Protein AF-A0A7W1KV13-F1 (afdb_monomer_lite)

Sequence (90 aa):
WIGLPGLYRNDSPWNPVLRVLARKGGLVLQWPYDSGDQGAAGRLVPLGDGWFAVGEERDPRRLRFEGTTAQGKSVVAEFNGGRWYRSPEE

pLDDT: mean 83.68, std 12.07, range [48.38, 94.19]

Foldseek 3Di:
DVQEAAWWADPDPVQGIWGWDDDVPFIKIAGPDCPVQQHRIWTWDDPDPQKTFTHDPVDTKIWGFDDADPVGHTQWIQTNNDITGGDDDD

Secondary structure (DSSP, 8-state):
-TTS-EEEE-S-SSS-EEEEEEETTEEEEE-SS-BTTB-SEEEEEEEETTEEEES-TTSPEEEEEEEE-TTS-EEEEEETTEEEEEPPP-

Structure (mmCIF, N/CA/C/O backbone):
data_AF-A0A7W1KV13-F1
#
_entry.id   AF-A0A7W1KV13-F1
#
loop_
_atom_site.group_PDB
_atom_site.id
_atom_site.type_symbol
_atom_site.label_atom_id
_atom_site.label_alt_id
_atom_site.label_comp_id
_atom_site.label_asym_id
_atom_site.label_entity_id
_atom_site.label_seq_id
_atom_site.pdbx_PDB_ins_code
_atom_site.Cartn_x
_atom_site.Cartn_y
_atom_site.Cartn_z
_atom_site.occupancy
_atom_site.B_iso_or_equiv
_atom_site.auth_seq_id
_atom_site.auth_comp_id
_atom_site.auth_asym_id
_atom_site.auth_atom_id
_atom_site.pdbx_PDB_model_num
ATOM 1 N N . TRP A 1 1 ? -10.612 -7.471 -0.193 1.00 64.62 1 TRP A N 1
ATOM 2 C CA . TRP A 1 1 ? -9.919 -6.175 -0.362 1.00 64.62 1 TRP A CA 1
ATOM 3 C C . TRP A 1 1 ? -10.446 -5.042 0.519 1.00 64.62 1 TRP A C 1
ATOM 5 O O . TRP A 1 1 ? -9.785 -4.021 0.567 1.00 64.62 1 TRP A O 1
ATOM 15 N N . ILE A 1 2 ? -11.583 -5.173 1.219 1.00 73.94 2 ILE A N 1
ATOM 16 C CA . ILE A 1 2 ? -12.227 -4.049 1.937 1.00 73.94 2 ILE A CA 1
ATOM 17 C C . ILE A 1 2 ? -11.300 -3.382 2.979 1.00 73.94 2 ILE A C 1
ATOM 19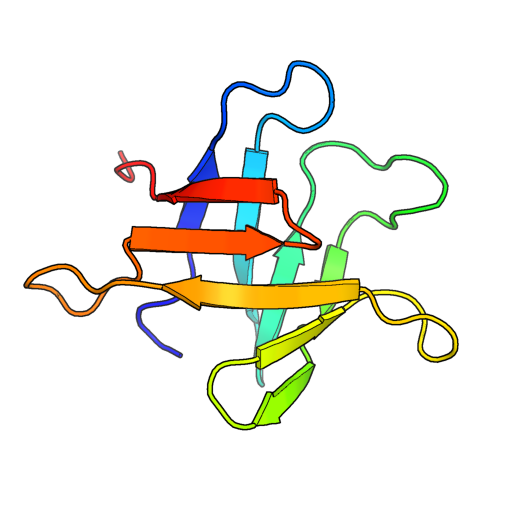 O O . ILE A 1 2 ? -11.356 -2.172 3.149 1.00 73.94 2 ILE A O 1
ATOM 23 N N . GLY A 1 3 ? -10.393 -4.135 3.612 1.00 86.25 3 GLY A N 1
ATOM 24 C CA . GLY A 1 3 ? -9.468 -3.618 4.631 1.00 86.25 3 GLY A CA 1
ATOM 25 C C . GLY A 1 3 ? -8.109 -3.106 4.139 1.00 86.25 3 GLY A C 1
ATOM 26 O O . GLY A 1 3 ? -7.261 -2.776 4.964 1.00 86.25 3 GLY A O 1
ATOM 27 N N . LEU A 1 4 ? -7.854 -3.084 2.828 1.00 90.88 4 LEU A N 1
ATOM 28 C CA . LEU A 1 4 ? -6.554 -2.682 2.266 1.00 90.88 4 LEU A CA 1
ATOM 29 C C . LEU A 1 4 ? -6.493 -1.208 1.819 1.00 90.88 4 LEU A C 1
ATOM 31 O O . LEU A 1 4 ? -5.455 -0.587 2.028 1.00 90.88 4 LEU A O 1
ATOM 35 N N . PRO A 1 5 ? -7.557 -0.596 1.259 1.00 92.75 5 PRO A N 1
ATOM 36 C CA . PRO A 1 5 ? -7.575 0.836 0.980 1.00 92.75 5 PRO A CA 1
ATOM 37 C C . PRO A 1 5 ? -7.259 1.680 2.213 1.00 92.75 5 PRO A C 1
ATOM 39 O O . PRO A 1 5 ? -7.695 1.369 3.324 1.00 92.75 5 PRO A O 1
ATOM 42 N N . GLY A 1 6 ? -6.492 2.745 2.022 1.00 92.19 6 GLY A N 1
ATOM 43 C CA . GLY A 1 6 ? -6.089 3.644 3.092 1.00 92.19 6 GLY A CA 1
ATOM 44 C C . GLY A 1 6 ? -4.813 4.409 2.783 1.00 92.19 6 GLY A C 1
ATOM 45 O O . GLY A 1 6 ? -4.197 4.255 1.725 1.00 92.19 6 GLY A O 1
ATOM 46 N N . LEU A 1 7 ? -4.423 5.239 3.744 1.00 92.56 7 LEU A N 1
ATOM 47 C CA . LEU A 1 7 ? -3.183 5.991 3.718 1.00 92.56 7 LEU A CA 1
ATOM 48 C C . LEU A 1 7 ? -2.134 5.300 4.583 1.00 92.56 7 LEU A C 1
ATOM 50 O O . LEU A 1 7 ? -2.377 5.028 5.757 1.00 92.56 7 LEU A O 1
ATOM 54 N N . TYR A 1 8 ? -0.964 5.062 4.011 1.00 93.31 8 TYR A N 1
ATOM 55 C CA . TYR A 1 8 ? 0.175 4.466 4.685 1.00 93.31 8 TYR A CA 1
ATOM 56 C C . TYR A 1 8 ? 1.348 5.452 4.670 1.00 93.31 8 TYR A C 1
ATOM 58 O O . TYR A 1 8 ? 1.532 6.191 3.700 1.00 93.31 8 TYR A O 1
ATOM 66 N N . ARG A 1 9 ? 2.124 5.502 5.756 1.00 93.25 9 ARG A N 1
ATOM 67 C CA . ARG A 1 9 ? 3.230 6.450 5.953 1.00 93.25 9 ARG A CA 1
ATOM 68 C C . ARG A 1 9 ? 4.496 5.757 6.439 1.00 93.25 9 ARG A C 1
ATOM 70 O O . ARG A 1 9 ? 4.415 4.735 7.118 1.00 93.25 9 ARG A O 1
ATOM 77 N N . ASN A 1 10 ? 5.648 6.325 6.119 1.00 92.12 10 ASN A N 1
ATOM 78 C CA . ASN A 1 10 ? 6.931 5.931 6.690 1.00 92.12 10 ASN A CA 1
ATOM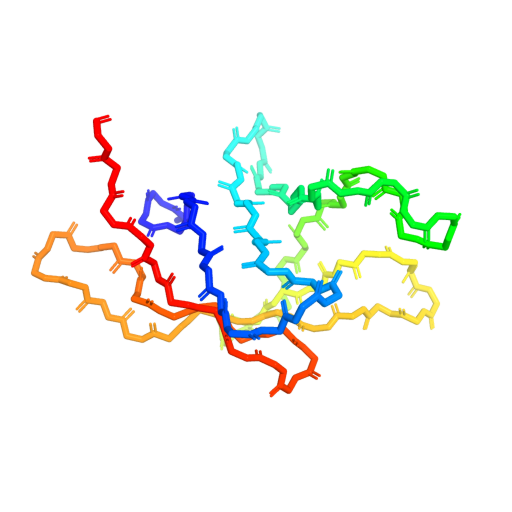 79 C C . ASN A 1 10 ? 7.786 7.169 7.004 1.00 92.12 10 ASN A C 1
ATOM 81 O O . ASN A 1 10 ? 7.326 8.304 6.884 1.00 92.12 10 ASN A O 1
ATOM 85 N N . ASP A 1 11 ? 9.017 6.930 7.435 1.00 89.88 11 ASP A N 1
ATOM 86 C CA . ASP A 1 11 ? 10.024 7.932 7.779 1.00 89.88 11 ASP A CA 1
ATOM 87 C C . ASP A 1 11 ? 10.912 8.344 6.591 1.00 89.88 11 ASP A C 1
ATOM 89 O O . ASP A 1 11 ? 11.808 9.174 6.746 1.00 89.88 11 ASP A O 1
ATOM 93 N N . SER A 1 12 ? 10.677 7.800 5.391 1.00 86.31 12 SER A N 1
ATOM 94 C CA . SER A 1 12 ? 11.471 8.135 4.212 1.00 86.31 12 SER A CA 1
ATOM 95 C C . SER A 1 12 ? 11.199 9.580 3.781 1.00 86.31 12 SER A C 1
ATOM 97 O O . SER A 1 12 ? 10.058 9.904 3.445 1.00 86.31 12 SER A O 1
ATOM 99 N N . PRO A 1 13 ? 12.224 10.446 3.682 1.00 82.88 13 PRO A N 1
ATOM 100 C CA . PRO A 1 13 ? 12.031 11.820 3.219 1.00 82.88 13 PRO A CA 1
ATOM 101 C C . PRO A 1 13 ? 11.668 11.892 1.729 1.00 82.88 13 PRO A C 1
ATOM 103 O O . PRO A 1 13 ? 11.096 12.881 1.280 1.00 82.88 13 PRO A O 1
ATOM 106 N N . TRP A 1 14 ? 11.981 10.843 0.963 1.00 80.31 14 TRP A N 1
ATOM 107 C CA . TRP A 1 14 ? 11.779 10.800 -0.486 1.00 80.31 14 TRP A CA 1
ATOM 108 C C . TRP A 1 14 ? 10.437 10.186 -0.877 1.00 80.31 14 TRP A C 1
ATOM 110 O O . TRP A 1 14 ? 9.807 10.642 -1.824 1.00 80.31 14 TRP A O 1
ATOM 120 N N . ASN A 1 15 ? 9.979 9.177 -0.130 1.00 82.12 15 ASN A N 1
ATOM 121 C CA . ASN A 1 15 ? 8.721 8.476 -0.394 1.00 82.12 15 ASN A CA 1
ATOM 122 C C . ASN A 1 15 ? 7.886 8.331 0.891 1.00 82.12 15 ASN A C 1
ATOM 124 O O . ASN A 1 15 ? 7.612 7.206 1.314 1.00 82.12 15 ASN A O 1
ATOM 128 N N . PRO A 1 16 ? 7.464 9.443 1.522 1.00 87.69 16 PRO A N 1
ATOM 129 C CA . PRO A 1 16 ? 6.889 9.424 2.872 1.00 87.69 16 PRO A CA 1
ATOM 130 C C . PRO A 1 16 ? 5.500 8.785 2.947 1.00 87.69 16 PRO A C 1
ATOM 132 O O . PRO A 1 16 ? 5.017 8.429 4.023 1.00 87.69 16 PRO A O 1
ATOM 135 N N . VAL A 1 17 ? 4.805 8.690 1.811 1.00 89.56 17 VAL A N 1
ATOM 136 C CA . VAL A 1 17 ? 3.386 8.348 1.756 1.00 89.56 17 VAL A CA 1
ATOM 137 C C . VAL A 1 17 ? 3.121 7.357 0.634 1.00 89.56 17 VAL A C 1
ATOM 139 O O . VAL A 1 17 ? 3.639 7.496 -0.471 1.00 89.56 17 VAL A O 1
ATOM 142 N N . LEU A 1 18 ? 2.248 6.400 0.923 1.00 89.06 18 LEU A N 1
ATOM 143 C CA . LEU A 1 18 ? 1.720 5.418 -0.007 1.00 89.06 18 LEU A CA 1
ATOM 144 C C . LEU A 1 18 ? 0.202 5.361 0.189 1.00 89.06 18 LEU A C 1
ATOM 146 O O . LEU A 1 18 ? -0.278 5.075 1.287 1.00 89.06 18 LEU A O 1
ATOM 150 N N . ARG A 1 19 ? -0.583 5.663 -0.851 1.00 92.12 19 ARG A N 1
ATOM 151 C CA . ARG A 1 19 ? -2.050 5.628 -0.769 1.00 92.12 19 ARG A CA 1
ATOM 152 C C . ARG A 1 19 ? -2.600 4.470 -1.587 1.00 92.12 19 ARG A C 1
ATOM 154 O O . ARG A 1 19 ? -2.281 4.315 -2.757 1.00 92.12 19 ARG A O 1
ATOM 161 N N . VAL A 1 20 ? -3.470 3.677 -0.975 1.00 92.56 20 VAL A N 1
ATOM 162 C CA . VAL A 1 20 ? -4.165 2.566 -1.627 1.00 92.56 20 VAL A CA 1
ATOM 163 C C . VAL A 1 20 ? -5.630 2.934 -1.767 1.00 92.56 20 VAL A C 1
ATOM 165 O O . VAL A 1 20 ? -6.297 3.259 -0.787 1.00 92.56 20 VAL A O 1
ATOM 168 N N . LEU A 1 21 ? -6.143 2.881 -2.988 1.00 91.62 21 LEU A N 1
ATOM 169 C CA . LEU A 1 21 ? -7.513 3.248 -3.319 1.00 91.62 21 LEU A CA 1
ATOM 170 C C . LEU A 1 21 ? -8.269 2.045 -3.868 1.00 91.62 21 LEU A C 1
ATOM 172 O O . LEU A 1 21 ? -7.742 1.293 -4.686 1.00 91.62 21 LEU A O 1
ATOM 176 N N . ALA A 1 22 ? -9.536 1.910 -3.484 1.00 91.19 22 ALA A N 1
ATOM 177 C CA . ALA A 1 22 ? -10.466 1.056 -4.209 1.00 91.19 22 ALA A CA 1
ATOM 178 C C . ALA A 1 22 ? -10.991 1.802 -5.444 1.00 91.19 22 ALA A C 1
ATOM 180 O O . ALA A 1 22 ? -11.459 2.938 -5.353 1.00 91.19 22 ALA A O 1
ATOM 181 N N . ARG A 1 23 ? -10.929 1.158 -6.609 1.00 87.62 23 ARG A N 1
ATOM 182 C CA . ARG A 1 23 ? -11.539 1.620 -7.863 1.00 87.62 23 ARG A CA 1
ATOM 183 C C . ARG A 1 23 ? -12.365 0.482 -8.461 1.00 87.62 23 ARG A C 1
ATOM 185 O O . ARG A 1 23 ? -12.282 -0.660 -8.012 1.00 87.62 23 ARG A O 1
ATOM 192 N N . LYS A 1 24 ? -13.203 0.782 -9.459 1.00 84.69 24 LYS A N 1
ATOM 193 C CA . LYS A 1 24 ? -14.104 -0.213 -10.061 1.00 84.69 24 LYS A CA 1
ATOM 194 C C . LYS A 1 24 ? -13.297 -1.423 -10.557 1.00 84.69 24 LYS A C 1
ATOM 196 O O . LYS A 1 24 ? -12.535 -1.317 -11.512 1.00 84.69 24 LYS A O 1
ATOM 201 N N . GLY A 1 25 ? -13.468 -2.561 -9.884 1.00 83.69 25 GLY A N 1
ATOM 202 C CA . GLY A 1 25 ? -12.820 -3.824 -10.240 1.00 83.69 25 GLY A CA 1
ATOM 203 C C . GLY A 1 25 ? -11.388 -4.025 -9.724 1.00 83.69 25 GLY A C 1
ATOM 204 O O . GLY A 1 25 ? -10.714 -4.929 -10.216 1.00 83.69 25 GLY A O 1
ATOM 205 N N . GLY A 1 26 ? -10.890 -3.231 -8.768 1.00 89.62 26 GLY A N 1
ATOM 206 C CA . GLY A 1 26 ? -9.583 -3.515 -8.166 1.00 89.62 26 GLY A CA 1
ATOM 207 C C . GLY A 1 26 ? -9.041 -2.448 -7.223 1.00 89.62 26 GLY A C 1
ATOM 208 O O . GLY A 1 26 ? -9.721 -1.483 -6.871 1.00 89.62 26 GLY A O 1
ATOM 209 N N . LEU A 1 27 ? -7.786 -2.638 -6.824 1.00 92.75 27 LEU A N 1
ATOM 210 C CA . LEU A 1 27 ? -7.032 -1.647 -6.071 1.00 92.75 27 LEU A CA 1
ATOM 211 C C . LEU A 1 27 ? -6.065 -0.880 -6.966 1.00 92.75 27 LEU A C 1
ATOM 213 O O . LEU A 1 27 ? -5.562 -1.394 -7.966 1.00 92.75 27 LEU A O 1
ATOM 217 N N . VAL A 1 28 ? -5.793 0.354 -6.565 1.00 91.81 28 VAL A N 1
ATOM 218 C CA . VAL A 1 28 ? -4.823 1.243 -7.194 1.00 91.81 28 VAL A CA 1
ATOM 219 C C . VAL A 1 28 ? -3.884 1.773 -6.120 1.00 91.81 28 VAL A C 1
ATOM 221 O O . VAL A 1 28 ? -4.334 2.207 -5.059 1.00 91.81 28 VAL A O 1
ATOM 224 N N . LEU A 1 29 ? -2.591 1.737 -6.409 1.00 90.56 29 LEU A N 1
ATOM 225 C CA . LEU A 1 29 ? -1.546 2.411 -5.661 1.00 90.56 29 LEU A CA 1
ATOM 226 C C . LEU A 1 29 ? -1.387 3.827 -6.207 1.00 90.56 29 LEU A C 1
ATOM 228 O O . LEU A 1 29 ? -1.215 3.995 -7.409 1.00 90.56 29 LEU A O 1
ATOM 232 N N . GLN A 1 30 ? -1.439 4.827 -5.342 1.00 87.50 30 GLN A N 1
ATOM 233 C CA . GLN A 1 30 ? -1.210 6.224 -5.679 1.00 87.50 30 GLN A CA 1
ATOM 234 C C . GLN A 1 30 ? -0.010 6.741 -4.887 1.00 87.50 30 GLN A C 1
ATOM 236 O O . GLN A 1 30 ? 0.025 6.635 -3.654 1.00 87.50 30 GLN A O 1
ATOM 241 N N . TRP A 1 31 ? 0.942 7.330 -5.606 1.00 77.38 31 TRP A N 1
ATOM 242 C CA . TRP A 1 31 ? 2.091 8.011 -5.020 1.00 77.38 31 TRP A CA 1
ATOM 243 C C . TRP A 1 31 ? 1.787 9.503 -4.828 1.00 77.38 31 TRP A C 1
ATOM 245 O O . TRP A 1 31 ? 1.035 10.081 -5.614 1.00 77.38 31 TRP A O 1
ATOM 255 N N . PRO A 1 32 ? 2.336 10.146 -3.781 1.00 62.97 32 PRO A N 1
ATOM 256 C CA . PRO A 1 32 ? 2.156 11.577 -3.540 1.00 62.97 32 PRO A CA 1
ATOM 257 C C . PRO A 1 32 ? 2.857 12.454 -4.588 1.00 62.97 32 PRO A C 1
ATOM 259 O O . PRO A 1 32 ? 2.468 13.606 -4.751 1.00 62.97 32 PRO A O 1
ATOM 262 N N . TYR A 1 33 ? 3.861 11.923 -5.293 1.00 60.94 33 TYR A N 1
ATOM 263 C CA . TYR A 1 33 ? 4.606 12.638 -6.325 1.00 60.94 33 TYR A CA 1
ATOM 264 C C . TYR A 1 33 ? 4.696 11.804 -7.601 1.00 60.94 33 TYR A C 1
ATOM 266 O O . TYR A 1 33 ? 4.986 10.606 -7.548 1.00 60.94 33 TYR A O 1
ATOM 274 N N . ASP A 1 34 ? 4.471 12.464 -8.738 1.00 56.53 34 ASP A N 1
ATOM 275 C CA . ASP A 1 34 ? 4.717 11.917 -10.071 1.00 56.53 34 ASP A CA 1
ATOM 276 C C . ASP A 1 34 ? 6.232 11.921 -10.295 1.00 56.5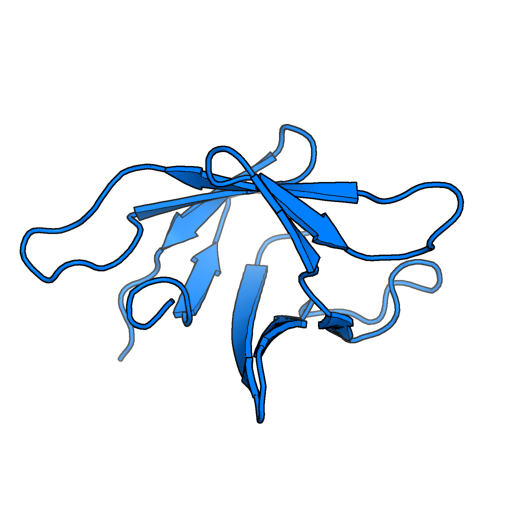3 34 ASP A C 1
ATOM 278 O O . ASP A 1 34 ? 6.832 12.897 -10.745 1.00 56.53 34 ASP A O 1
ATOM 282 N N . SER A 1 35 ? 6.892 10.865 -9.831 1.00 49.69 35 SER A N 1
ATOM 283 C CA . SER A 1 35 ? 8.348 10.754 -9.893 1.00 49.69 35 SER A CA 1
ATOM 284 C C . SER A 1 35 ? 8.758 10.137 -11.222 1.00 49.69 35 SER A C 1
ATOM 286 O O . SER A 1 35 ? 9.316 9.054 -11.196 1.00 49.69 35 SER A O 1
ATOM 288 N N . GLY A 1 36 ? 8.440 10.795 -12.349 1.00 48.38 36 GLY A N 1
ATOM 289 C CA . GLY A 1 36 ? 8.941 10.564 -13.724 1.00 48.38 36 GLY A CA 1
ATOM 290 C C . GLY A 1 36 ? 8.860 9.135 -14.301 1.00 48.38 36 GLY A C 1
ATOM 291 O O . GLY A 1 36 ? 8.252 8.931 -15.342 1.00 48.38 36 GLY A O 1
ATOM 292 N N . ASP A 1 37 ? 9.457 8.164 -13.613 1.00 49.00 37 ASP A N 1
ATOM 293 C CA . ASP A 1 37 ? 9.399 6.707 -13.791 1.00 49.00 37 ASP A CA 1
ATOM 294 C C . ASP A 1 37 ? 8.250 6.024 -13.023 1.00 49.00 37 ASP A C 1
ATOM 296 O O . ASP A 1 37 ? 7.870 4.892 -13.324 1.00 49.00 37 ASP A O 1
ATOM 300 N N . GLN A 1 38 ? 7.698 6.660 -11.985 1.00 52.72 38 GLN A N 1
ATOM 301 C CA . GLN A 1 38 ? 6.563 6.126 -11.224 1.00 52.72 38 GLN A CA 1
ATOM 302 C C . GLN A 1 38 ? 5.305 6.922 -11.539 1.00 52.72 38 GLN A C 1
ATOM 304 O O . GLN A 1 38 ? 4.934 7.813 -10.776 1.00 52.72 38 GLN A O 1
ATOM 309 N N . GLY A 1 39 ? 4.660 6.609 -12.664 1.00 53.25 39 GLY A N 1
ATOM 310 C CA . GLY A 1 39 ? 3.409 7.257 -13.051 1.00 53.25 39 GLY A CA 1
ATOM 311 C C . GLY A 1 39 ? 2.428 7.357 -11.876 1.00 53.25 39 GLY A C 1
ATOM 312 O O . GLY A 1 39 ? 2.280 6.412 -11.095 1.00 53.25 39 GLY A O 1
ATOM 313 N N . ALA A 1 40 ? 1.778 8.517 -11.764 1.00 59.66 40 ALA A N 1
ATOM 314 C CA . ALA A 1 40 ? 0.938 8.982 -10.653 1.00 59.66 40 ALA A CA 1
ATOM 315 C C . ALA A 1 40 ? 0.039 7.940 -9.943 1.00 59.66 40 ALA A C 1
ATOM 317 O O . ALA A 1 40 ? -0.285 8.106 -8.762 1.00 59.66 40 ALA A O 1
ATOM 318 N N . ALA A 1 41 ? -0.388 6.872 -10.625 1.00 70.25 41 ALA A N 1
ATOM 319 C CA . ALA A 1 41 ? -1.069 5.745 -10.003 1.00 70.25 41 ALA A CA 1
ATOM 320 C C . ALA A 1 41 ? -0.900 4.431 -10.795 1.00 70.25 41 ALA A C 1
ATOM 322 O O . ALA A 1 41 ? -1.034 4.418 -12.017 1.00 70.25 41 ALA A O 1
ATOM 323 N N . GLY A 1 42 ? -0.684 3.308 -10.101 1.00 85.56 42 GLY A N 1
ATOM 324 C CA . GLY A 1 42 ? -0.542 1.971 -10.693 1.00 85.56 42 GLY A CA 1
ATOM 325 C C . GLY A 1 42 ? -1.598 0.986 -10.187 1.00 85.56 42 GLY A C 1
ATOM 326 O O . GLY A 1 42 ? -1.900 0.940 -8.994 1.00 85.56 42 GLY A O 1
ATOM 327 N N . ARG A 1 43 ? -2.178 0.170 -11.076 1.00 90.25 43 ARG A N 1
ATOM 328 C CA . ARG A 1 43 ? -3.134 -0.881 -10.682 1.00 90.25 43 ARG A CA 1
ATOM 329 C C . ARG A 1 43 ? -2.413 -1.986 -9.907 1.00 90.25 43 ARG A C 1
ATOM 331 O O . ARG A 1 43 ? -1.375 -2.459 -10.352 1.00 90.25 43 ARG A O 1
ATOM 338 N N . LEU A 1 44 ? -2.994 -2.423 -8.789 1.00 91.75 44 LEU A N 1
ATOM 339 C CA . LEU A 1 44 ? -2.519 -3.597 -8.058 1.00 91.75 44 LEU A CA 1
ATOM 340 C C . LEU A 1 44 ? -3.108 -4.865 -8.684 1.00 91.75 44 LEU A C 1
ATOM 342 O O . LEU A 1 44 ? -4.329 -5.060 -8.679 1.00 91.75 44 LEU A O 1
ATOM 346 N N . VAL A 1 45 ? -2.239 -5.725 -9.209 1.00 92.12 45 VAL A N 1
ATOM 347 C CA . VAL A 1 45 ? -2.602 -7.014 -9.809 1.00 92.12 45 VAL A CA 1
ATOM 348 C C . VAL A 1 45 ? -2.289 -8.131 -8.809 1.00 92.12 45 VAL A C 1
ATOM 350 O O . VAL A 1 45 ? -1.138 -8.245 -8.397 1.00 92.12 45 VAL A O 1
ATOM 353 N N . PRO A 1 46 ? -3.271 -8.941 -8.373 1.00 92.06 46 PRO A N 1
ATOM 354 C CA . PRO A 1 46 ? -3.030 -10.037 -7.433 1.00 92.06 46 PRO A CA 1
ATOM 355 C C . PRO A 1 46 ? -2.112 -11.103 -8.038 1.00 92.06 46 PRO A C 1
ATOM 357 O O . PRO A 1 46 ? -2.354 -11.558 -9.152 1.00 92.06 46 PRO A O 1
ATOM 360 N N . LEU A 1 47 ? -1.102 -11.527 -7.275 1.00 90.81 47 LEU A N 1
ATOM 361 C CA . LEU A 1 47 ? -0.180 -12.611 -7.645 1.00 90.81 47 LEU A CA 1
ATOM 362 C C . LEU A 1 47 ? -0.439 -13.918 -6.875 1.00 90.81 47 LEU A C 1
ATOM 364 O O . LEU A 1 47 ? 0.093 -14.956 -7.251 1.00 90.81 47 LEU A O 1
ATOM 368 N N . GLY A 1 48 ? -1.249 -13.873 -5.811 1.00 86.88 48 GLY A N 1
ATOM 369 C CA . GLY A 1 48 ? -1.409 -14.970 -4.847 1.00 86.88 48 GLY A CA 1
ATOM 370 C C . GLY A 1 48 ? -0.695 -14.676 -3.524 1.00 86.88 48 GLY A C 1
ATOM 371 O O . GLY A 1 48 ? 0.078 -13.725 -3.435 1.00 86.88 48 GLY A O 1
ATOM 372 N N . ASP A 1 49 ? -1.018 -15.431 -2.471 1.00 85.69 49 ASP A N 1
ATOM 373 C CA . ASP A 1 49 ? -0.368 -15.359 -1.147 1.00 85.69 49 ASP A CA 1
ATOM 374 C C . ASP A 1 49 ? -0.264 -13.949 -0.529 1.00 85.69 49 ASP A C 1
ATOM 376 O O . ASP A 1 49 ? 0.673 -13.623 0.198 1.00 85.69 49 ASP A O 1
ATOM 380 N N . GLY A 1 50 ? -1.236 -13.082 -0.830 1.00 85.94 50 GLY A N 1
ATOM 381 C CA . GLY A 1 50 ? -1.273 -11.701 -0.335 1.00 85.94 50 GLY A CA 1
ATOM 382 C C . GLY A 1 50 ? -0.345 -10.721 -1.066 1.00 85.94 50 GLY A C 1
ATOM 383 O O . GLY A 1 50 ? -0.254 -9.565 -0.647 1.00 85.94 50 GLY A O 1
ATOM 384 N N . TRP A 1 51 ? 0.303 -11.153 -2.152 1.00 91.44 51 TRP A N 1
ATOM 385 C CA . TRP A 1 51 ? 1.161 -10.325 -2.996 1.00 91.44 51 TRP A CA 1
ATOM 386 C C . TRP A 1 51 ? 0.417 -9.673 -4.162 1.00 91.44 51 TRP A C 1
ATOM 388 O O . TRP A 1 51 ? -0.513 -10.234 -4.753 1.00 91.44 51 TRP A O 1
ATOM 398 N N . PHE A 1 52 ? 0.907 -8.495 -4.534 1.00 93.12 52 PHE A N 1
ATOM 399 C CA . PHE A 1 52 ? 0.444 -7.675 -5.642 1.00 93.12 52 PHE A CA 1
ATOM 400 C C . PHE A 1 52 ? 1.624 -7.213 -6.497 1.00 93.12 52 PHE A C 1
ATOM 402 O O . PHE A 1 52 ? 2.659 -6.814 -5.965 1.00 93.12 52 PHE A O 1
ATOM 409 N N . ALA A 1 53 ? 1.443 -7.232 -7.814 1.00 92.00 53 ALA A N 1
ATOM 410 C CA . ALA A 1 53 ? 2.293 -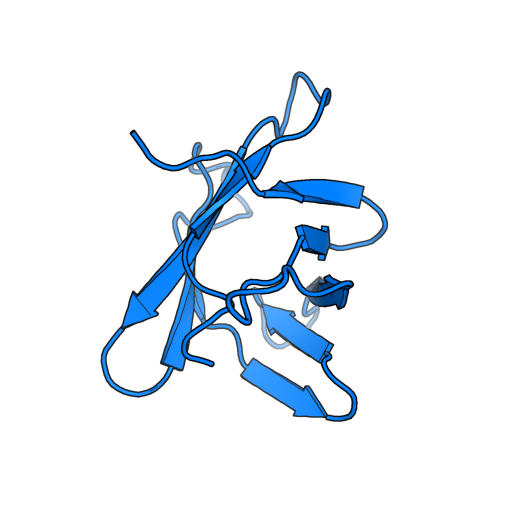6.537 -8.774 1.00 92.00 53 ALA A CA 1
ATOM 411 C C . ALA A 1 53 ? 1.741 -5.135 -9.052 1.00 92.00 53 ALA A C 1
ATOM 413 O O . ALA A 1 53 ? 0.523 -4.931 -9.066 1.00 92.00 53 ALA A O 1
ATOM 414 N N . VAL A 1 54 ? 2.633 -4.178 -9.300 1.00 89.75 54 VAL A N 1
ATOM 415 C CA . VAL A 1 54 ? 2.291 -2.813 -9.715 1.00 89.75 54 VAL A CA 1
ATOM 416 C C . VAL A 1 54 ? 3.435 -2.176 -10.501 1.00 89.75 54 VAL A C 1
ATOM 418 O O . VAL A 1 54 ? 4.606 -2.409 -10.204 1.00 89.75 54 VAL A O 1
ATOM 421 N N . GLY A 1 55 ? 3.096 -1.330 -11.473 1.00 84.44 55 GLY A N 1
ATOM 422 C CA . GLY A 1 55 ? 4.067 -0.670 -12.347 1.00 84.44 55 GLY A CA 1
ATOM 423 C C . GLY A 1 55 ? 4.155 -1.340 -13.716 1.00 84.44 55 GLY A C 1
ATOM 424 O O . GLY A 1 55 ? 3.148 -1.838 -14.217 1.00 84.44 55 GLY A O 1
ATOM 425 N N . GLU A 1 56 ? 5.340 -1.301 -14.325 1.00 81.19 56 GLU A N 1
ATOM 426 C CA . GLU A 1 56 ? 5.586 -1.846 -15.660 1.00 81.19 56 GLU A CA 1
ATOM 427 C C . GLU A 1 56 ? 5.473 -3.378 -15.673 1.00 81.19 56 GLU A C 1
ATOM 429 O O . GLU A 1 56 ? 5.944 -4.058 -14.767 1.00 81.19 56 GLU A O 1
ATOM 434 N N . GLU A 1 57 ? 4.866 -3.938 -16.721 1.00 78.69 57 GLU A N 1
ATOM 435 C CA . GLU A 1 57 ? 4.644 -5.385 -16.841 1.00 78.69 57 GLU A CA 1
ATOM 436 C C . GLU A 1 57 ? 5.951 -6.189 -16.944 1.00 78.69 57 GLU A C 1
ATOM 438 O O . GLU A 1 57 ? 6.016 -7.327 -16.484 1.00 78.69 57 GLU A O 1
ATOM 443 N N . ARG A 1 58 ? 7.002 -5.593 -17.522 1.00 80.81 58 ARG A N 1
ATOM 444 C CA . ARG A 1 58 ? 8.312 -6.236 -17.711 1.00 80.81 58 ARG A CA 1
ATOM 445 C C . ARG A 1 58 ? 9.174 -6.247 -16.450 1.00 80.81 58 ARG A C 1
ATOM 447 O O . ARG A 1 58 ? 10.028 -7.120 -16.332 1.00 80.81 58 ARG A O 1
ATOM 454 N N . ASP A 1 59 ? 8.937 -5.314 -15.530 1.00 80.62 59 ASP A N 1
ATOM 455 C CA . ASP A 1 59 ? 9.631 -5.217 -14.243 1.00 80.62 59 ASP A CA 1
ATOM 456 C C . ASP A 1 59 ? 8.659 -4.750 -13.141 1.00 80.62 59 ASP A C 1
ATOM 458 O O . ASP A 1 59 ? 8.659 -3.585 -12.717 1.00 80.62 59 ASP A O 1
ATOM 462 N N . PRO A 1 60 ? 7.739 -5.634 -12.708 1.00 85.81 60 PRO A N 1
ATOM 463 C CA . PRO A 1 60 ? 6.712 -5.254 -11.759 1.00 85.81 60 PRO A CA 1
ATOM 464 C C . PRO A 1 60 ? 7.296 -5.137 -10.354 1.00 85.81 60 PRO A C 1
ATOM 466 O O . PRO A 1 60 ? 7.898 -6.070 -9.813 1.00 85.81 60 PRO A O 1
ATOM 469 N N . ARG A 1 61 ? 6.994 -4.024 -9.686 1.00 88.81 61 ARG A N 1
ATOM 470 C CA . ARG A 1 61 ? 7.277 -3.882 -8.258 1.00 88.81 61 ARG A CA 1
ATOM 471 C C . ARG A 1 61 ? 6.281 -4.690 -7.443 1.00 88.81 61 ARG A C 1
ATOM 473 O O . ARG A 1 61 ? 5.117 -4.847 -7.820 1.00 88.81 61 ARG A O 1
ATOM 480 N N . ARG A 1 62 ? 6.752 -5.207 -6.307 1.00 91.12 62 ARG A N 1
ATOM 481 C CA . ARG A 1 62 ? 5.969 -6.078 -5.429 1.00 91.12 62 ARG A CA 1
ATOM 482 C C . ARG A 1 62 ? 5.468 -5.331 -4.210 1.00 91.12 62 ARG A C 1
ATOM 484 O O . ARG A 1 62 ? 6.209 -4.581 -3.577 1.00 91.12 62 ARG A O 1
ATOM 491 N N . LEU A 1 63 ? 4.209 -5.587 -3.885 1.00 92.75 63 LEU A N 1
ATOM 492 C CA . LEU A 1 63 ? 3.532 -5.060 -2.716 1.00 92.75 63 LEU A CA 1
ATOM 493 C C . LEU A 1 63 ? 2.832 -6.193 -1.968 1.00 92.75 63 LEU A C 1
ATOM 495 O O . LEU A 1 63 ? 2.204 -7.044 -2.593 1.00 92.75 63 LEU A O 1
ATOM 499 N N . ARG A 1 64 ? 2.865 -6.177 -0.639 1.00 94.00 64 ARG A N 1
ATOM 500 C CA . ARG A 1 64 ? 1.984 -7.003 0.196 1.00 94.00 64 ARG A CA 1
ATOM 501 C C . ARG A 1 64 ? 1.492 -6.228 1.403 1.00 94.00 64 ARG A C 1
ATOM 503 O O . ARG A 1 64 ? 2.070 -5.217 1.796 1.00 94.00 64 ARG A O 1
ATOM 510 N N . PHE A 1 65 ? 0.424 -6.734 1.998 1.00 92.25 65 PHE A N 1
ATOM 511 C CA . PHE A 1 65 ? -0.164 -6.165 3.198 1.00 92.25 65 PHE A CA 1
ATOM 512 C C . PHE A 1 65 ? 0.007 -7.123 4.369 1.00 92.25 65 PHE A C 1
ATOM 514 O O . PHE A 1 65 ? -0.376 -8.287 4.280 1.00 92.25 65 PHE A O 1
ATOM 521 N N . GLU A 1 66 ? 0.560 -6.623 5.469 1.00 91.31 66 GLU A N 1
ATOM 522 C CA . GLU A 1 66 ? 0.833 -7.399 6.675 1.00 91.31 66 GLU A CA 1
ATOM 523 C C . GLU A 1 66 ? 0.012 -6.880 7.860 1.00 91.31 66 GLU A C 1
ATOM 525 O O . GLU A 1 66 ? -0.313 -5.688 7.966 1.00 91.31 66 GLU A O 1
ATOM 530 N N . GLY A 1 67 ? -0.306 -7.805 8.769 1.00 86.62 67 GLY A N 1
ATOM 531 C CA . GLY A 1 67 ? -1.073 -7.527 9.976 1.00 86.62 67 GLY A CA 1
ATOM 532 C C . GLY A 1 67 ? -2.522 -7.136 9.690 1.00 86.62 67 GLY A C 1
ATOM 533 O O . GLY A 1 67 ? -2.907 -6.756 8.583 1.00 86.62 67 GLY A O 1
ATOM 534 N N . THR A 1 68 ? -3.370 -7.237 10.704 1.00 87.38 68 THR A N 1
ATOM 535 C CA . THR A 1 68 ? -4.762 -6.799 10.606 1.00 87.38 68 THR A CA 1
ATOM 536 C C . THR A 1 68 ? -5.203 -6.232 11.948 1.00 87.38 68 THR A C 1
ATOM 538 O O . THR A 1 68 ? -4.908 -6.814 12.989 1.00 87.38 68 THR A O 1
ATOM 541 N N . THR A 1 69 ? -5.873 -5.081 11.942 1.00 82.69 69 THR A N 1
ATOM 542 C CA . THR A 1 69 ? -6.500 -4.525 13.146 1.00 82.69 69 THR A CA 1
ATOM 543 C C . THR A 1 69 ? -7.707 -5.368 13.561 1.00 82.69 69 THR A C 1
ATOM 545 O O . THR A 1 69 ? -8.224 -6.163 12.775 1.00 82.69 69 THR A O 1
ATOM 548 N N . ALA A 1 70 ? -8.239 -5.137 14.765 1.00 81.75 70 ALA A N 1
ATOM 549 C CA . ALA A 1 70 ? -9.490 -5.765 15.206 1.00 81.75 70 ALA A CA 1
ATOM 550 C C . ALA A 1 70 ? -10.674 -5.499 14.246 1.00 81.75 70 ALA A C 1
ATOM 552 O O . ALA A 1 70 ? -11.622 -6.273 14.194 1.00 81.75 70 ALA A O 1
ATOM 553 N N . GLN A 1 71 ? -10.606 -4.423 13.455 1.00 82.38 71 GLN A N 1
ATOM 554 C CA . GLN A 1 71 ? -11.604 -4.026 12.459 1.00 82.38 71 GLN A CA 1
ATOM 555 C C . GLN A 1 71 ? -11.317 -4.569 11.047 1.00 82.38 71 GLN A C 1
ATOM 557 O O . GLN A 1 71 ? -11.932 -4.117 10.082 1.00 82.38 71 GLN A O 1
ATOM 562 N N . GLY A 1 72 ? -10.363 -5.489 10.878 1.00 84.19 72 GLY A N 1
ATOM 563 C CA . GLY A 1 72 ? -10.093 -6.098 9.573 1.00 84.19 72 GLY A CA 1
ATOM 564 C C . GLY A 1 72 ? -9.260 -5.235 8.614 1.00 84.19 72 GLY A C 1
ATOM 565 O O . GLY A 1 72 ? -9.172 -5.569 7.432 1.00 84.19 72 GLY A O 1
ATOM 566 N N . LYS A 1 73 ? -8.658 -4.127 9.077 1.00 85.06 73 LYS A N 1
ATOM 567 C CA . LYS A 1 73 ? -7.818 -3.243 8.247 1.00 85.06 73 LYS A CA 1
ATOM 568 C C . LYS A 1 73 ? -6.353 -3.677 8.296 1.00 85.06 73 LYS A C 1
ATOM 570 O O . LYS A 1 73 ? -5.843 -3.969 9.370 1.00 85.06 73 LYS A O 1
ATOM 575 N N . SER A 1 74 ? -5.657 -3.681 7.161 1.00 82.56 74 SER A N 1
ATOM 576 C CA . SER A 1 74 ? -4.218 -3.980 7.127 1.00 82.56 74 SER A CA 1
ATOM 577 C C . SER A 1 74 ? -3.417 -2.921 7.887 1.00 82.56 74 SER A C 1
ATOM 579 O O . SER A 1 74 ? -3.709 -1.731 7.766 1.00 82.56 74 SER A O 1
ATOM 581 N N . VAL A 1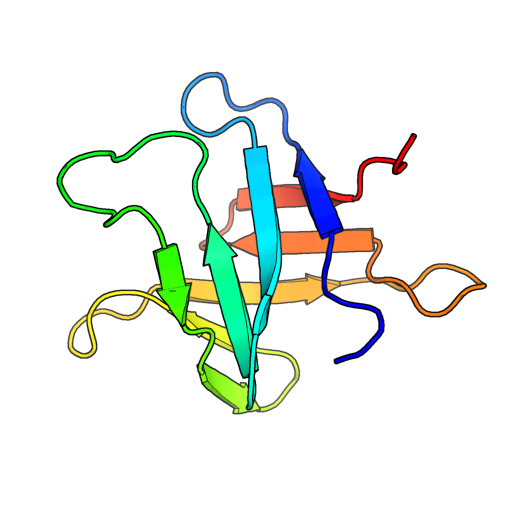 75 ? -2.397 -3.345 8.636 1.00 87.88 75 VAL A N 1
ATOM 582 C CA . VAL A 1 75 ? -1.582 -2.444 9.469 1.00 87.88 75 VAL A CA 1
ATOM 583 C C . VAL A 1 75 ? -0.354 -1.938 8.717 1.00 87.88 75 VAL A C 1
ATOM 585 O O . VAL A 1 75 ? 0.035 -0.787 8.896 1.00 87.88 75 VAL A O 1
ATOM 588 N N . VAL A 1 76 ? 0.238 -2.765 7.855 1.00 93.31 76 VAL A N 1
ATOM 589 C CA . VAL A 1 76 ? 1.484 -2.453 7.144 1.00 93.31 76 VAL A CA 1
ATOM 590 C C . VAL A 1 76 ? 1.327 -2.758 5.659 1.00 93.31 76 VAL A C 1
ATOM 592 O O . VAL A 1 76 ? 0.786 -3.798 5.292 1.00 93.31 76 VAL A O 1
ATOM 595 N N . ALA A 1 77 ? 1.818 -1.860 4.812 1.00 93.56 77 ALA A N 1
ATOM 596 C CA . ALA A 1 77 ? 2.078 -2.106 3.403 1.00 93.56 77 ALA A CA 1
ATOM 597 C C . ALA A 1 77 ? 3.595 -2.231 3.216 1.00 93.56 77 ALA A C 1
ATOM 599 O O . ALA A 1 77 ? 4.336 -1.282 3.476 1.00 93.56 77 ALA A O 1
ATOM 600 N N . GLU A 1 78 ? 4.055 -3.404 2.793 1.00 93.12 78 GLU A N 1
ATOM 601 C CA . GLU A 1 78 ? 5.439 -3.605 2.375 1.00 93.12 78 GLU A CA 1
ATOM 602 C C . GLU A 1 78 ? 5.512 -3.466 0.860 1.00 93.12 78 GLU A C 1
ATOM 604 O O . GLU A 1 78 ? 4.770 -4.130 0.137 1.00 93.12 78 GLU A O 1
ATOM 609 N N . PHE A 1 79 ? 6.374 -2.571 0.393 1.00 90.50 79 PHE A N 1
ATOM 610 C CA . PHE A 1 79 ? 6.569 -2.275 -1.014 1.00 90.50 79 PHE A CA 1
ATOM 611 C C . PHE A 1 79 ? 8.057 -2.274 -1.334 1.00 90.50 79 PHE A C 1
ATOM 613 O O . PHE A 1 79 ? 8.794 -1.398 -0.875 1.00 90.50 79 PHE A O 1
ATOM 620 N N . ASN A 1 80 ? 8.482 -3.246 -2.140 1.00 83.62 80 ASN A N 1
ATOM 621 C CA . ASN A 1 80 ? 9.867 -3.410 -2.576 1.00 83.62 80 ASN A CA 1
ATOM 622 C C . ASN A 1 80 ? 10.888 -3.327 -1.416 1.00 83.62 80 ASN A C 1
ATOM 624 O O . ASN A 1 80 ? 11.898 -2.631 -1.516 1.00 83.62 80 ASN A O 1
ATOM 628 N N . GLY A 1 81 ? 10.584 -3.967 -0.280 1.00 84.50 81 GLY A N 1
ATOM 629 C CA . GLY A 1 81 ? 11.411 -3.955 0.932 1.00 84.50 81 GLY A CA 1
ATOM 630 C C . GLY A 1 81 ? 11.209 -2.752 1.863 1.00 84.50 81 GLY A C 1
ATOM 631 O O . GLY A 1 81 ? 11.589 -2.819 3.031 1.00 84.50 81 GLY A O 1
ATOM 632 N N . GLY A 1 82 ? 10.573 -1.671 1.402 1.00 89.56 82 GLY A N 1
ATOM 633 C CA . GLY A 1 82 ? 10.169 -0.554 2.255 1.00 89.56 82 GLY A CA 1
ATOM 634 C C . GLY A 1 82 ? 8.867 -0.852 2.999 1.00 89.56 82 GLY A C 1
ATOM 635 O O . GLY A 1 82 ? 7.985 -1.525 2.471 1.00 89.56 82 GLY A O 1
ATOM 636 N N . ARG A 1 83 ? 8.711 -0.335 4.221 1.00 93.88 83 ARG A N 1
ATOM 637 C CA . ARG A 1 83 ? 7.495 -0.521 5.028 1.00 93.88 83 ARG A CA 1
ATOM 638 C C . ARG A 1 83 ? 6.795 0.802 5.279 1.00 93.88 83 ARG A C 1
ATOM 640 O O . ARG A 1 83 ? 7.412 1.734 5.782 1.00 93.88 83 ARG A O 1
ATOM 647 N N . TRP A 1 84 ? 5.500 0.844 4.985 1.00 94.12 84 TRP A N 1
ATOM 648 C CA . TRP A 1 84 ? 4.609 1.939 5.341 1.00 94.12 84 TRP A CA 1
ATOM 649 C C . TRP A 1 84 ? 3.535 1.436 6.298 1.00 94.12 84 TRP A C 1
ATOM 651 O O . TRP A 1 84 ? 2.912 0.401 6.075 1.00 94.12 84 TRP A O 1
ATOM 661 N N . TYR A 1 85 ? 3.284 2.195 7.352 1.00 94.19 85 TYR A N 1
ATOM 662 C CA . TYR A 1 85 ? 2.317 1.870 8.389 1.00 94.19 85 TYR A CA 1
ATOM 663 C C . TYR A 1 85 ? 1.025 2.624 8.131 1.00 94.19 85 TYR A C 1
ATOM 665 O O . TYR A 1 85 ? 1.047 3.799 7.754 1.00 94.19 85 TYR A O 1
ATOM 673 N N . ARG A 1 86 ? -0.111 1.951 8.314 1.00 93.50 86 ARG A N 1
ATOM 674 C CA . ARG A 1 86 ? -1.424 2.566 8.155 1.00 93.50 86 ARG A CA 1
ATOM 675 C C . ARG A 1 86 ? -1.531 3.750 9.108 1.00 93.50 86 ARG A C 1
ATOM 677 O O . ARG A 1 86 ? -1.412 3.600 10.321 1.00 93.50 86 ARG A O 1
ATOM 684 N N . SER A 1 87 ? -1.812 4.914 8.542 1.00 89.00 87 SER A N 1
ATOM 685 C CA . SER A 1 87 ? -2.213 6.071 9.320 1.00 89.00 87 SER A CA 1
ATOM 686 C C . SER A 1 87 ? -3.675 5.915 9.737 1.00 89.00 87 SER A C 1
ATOM 688 O O . SER A 1 87 ?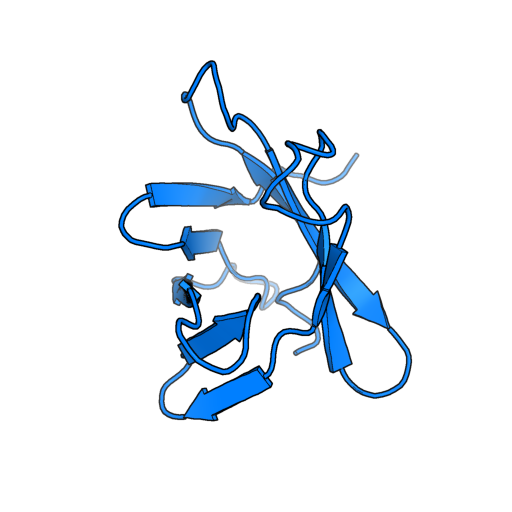 -4.480 5.454 8.918 1.00 89.00 87 SER A O 1
ATOM 690 N N . PRO A 1 88 ? -4.057 6.335 10.955 1.00 79.06 88 PRO A N 1
ATOM 691 C CA . PRO A 1 88 ? -5.455 6.623 11.234 1.00 79.06 88 PRO A CA 1
ATOM 692 C C . PRO A 1 88 ? -5.972 7.628 10.193 1.00 79.06 88 PRO A C 1
ATOM 694 O O . PRO A 1 88 ? -5.238 8.521 9.756 1.00 79.06 88 PRO A O 1
ATOM 697 N N . GLU A 1 89 ? -7.194 7.392 9.730 1.00 64.12 89 GLU A N 1
ATOM 698 C CA . GLU A 1 89 ? -7.944 8.317 8.881 1.00 64.12 89 GLU A CA 1
ATOM 699 C C . GLU A 1 89 ? -8.620 9.316 9.838 1.00 64.12 89 GLU A C 1
ATOM 701 O O . GLU A 1 89 ? -9.222 8.864 10.814 1.00 64.12 89 GLU A O 1
ATOM 706 N N . GLU A 1 90 ? -8.451 10.625 9.618 1.00 49.53 90 GLU A N 1
ATOM 707 C CA . GLU A 1 90 ? -9.295 11.661 10.251 1.00 49.53 90 GLU A CA 1
ATOM 708 C C . GLU A 1 90 ? -10.714 11.628 9.674 1.00 49.53 90 GLU A C 1
ATOM 710 O O . GLU A 1 90 ? -10.843 11.383 8.448 1.00 49.53 90 GLU A O 1
#

Radius of gyration: 12.36 Å; chains: 1; bounding box: 26×28×33 Å